Protein AF-A0A327H9L7-F1 (afdb_monomer)

Sequence (85 aa):
MDEKTSFTSEIGRILRESRDVNNNQIDNKLRLAVALAVKLHISRNIDDKADIGRMLGPA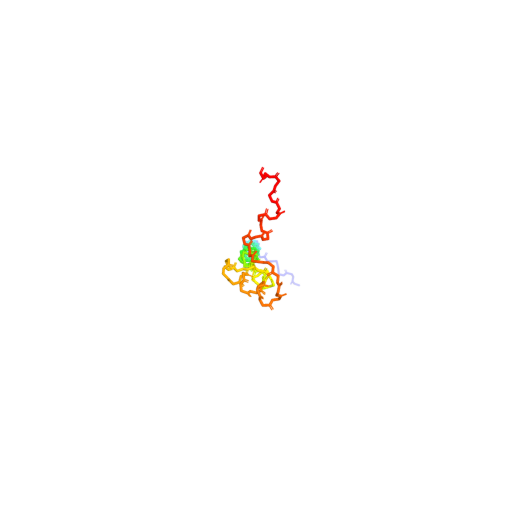FSQDHRRMRFGTNNLIQARNSRSTWR

Mean predicted aligned error: 14.49 Å

Radius of gyration: 34.05 Å; Cα contacts (8 Å, |Δi|>4): 15; chains: 1; bounding box: 55×19×101 Å

pLDDT: mean 83.19, std 10.76, range [43.94, 95.38]

Solvent-accessible surface area (backbone atoms only — not comparable to full-atom values): 5108 Å² total; per-residue (Å²): 135,84,79,77,73,50,72,69,55,52,51,55,49,53,56,49,51,54,48,52,55,51,51,52,54,51,53,51,51,51,51,52,52,51,53,50,52,52,50,55,56,58,66,69,65,63,77,44,70,69,56,63,71,64,53,71,70,56,72,66,61,42,26,53,53,28,50,76,71,75,41,70,46,62,65,60,60,53,54,73,68,51,87,77,126

Secondary structure (DSSP, 8-state):
------HHHHHHHHHHHHHHHHHHHHHHHHHHHHHHHHHHHHHH----HHHHHH----HHHHHHHHHHTTPPPHHHHHHTT-S--

Structure (mmCIF, N/CA/C/O backbone):
data_AF-A0A327H9L7-F1
#
_entry.id   AF-A0A327H9L7-F1
#
loop_
_atom_site.group_PDB
_atom_site.id
_atom_site.type_symbol
_atom_site.label_atom_id
_atom_site.label_alt_id
_atom_site.label_comp_id
_atom_site.label_asym_id
_atom_site.label_entity_id
_atom_site.label_seq_id
_atom_site.pdbx_PDB_ins_code
_atom_site.Cartn_x
_atom_site.Cartn_y
_atom_site.Cartn_z
_atom_site.occupancy
_atom_site.B_iso_or_equiv
_atom_site.auth_seq_id
_atom_site.auth_comp_id
_atom_site.auth_asym_id
_atom_site.auth_atom_id
_atom_site.pdbx_PDB_model_num
ATOM 1 N N . MET A 1 1 ? -26.402 -15.030 60.034 1.00 43.94 1 MET A N 1
ATOM 2 C CA . MET A 1 1 ? -26.641 -13.613 60.368 1.00 43.94 1 MET A CA 1
ATOM 3 C C . MET A 1 1 ? -26.481 -12.866 59.066 1.00 43.94 1 MET A C 1
ATOM 5 O O . MET A 1 1 ? -25.356 -12.585 58.682 1.00 43.94 1 MET A O 1
ATOM 9 N N . ASP A 1 2 ? -27.576 -12.684 58.335 1.00 53.66 2 ASP A N 1
ATOM 10 C CA . ASP A 1 2 ? -27.529 -12.061 57.015 1.00 53.66 2 ASP A CA 1
ATOM 11 C C . ASP A 1 2 ? -27.521 -10.549 57.210 1.00 53.66 2 ASP A C 1
ATOM 13 O O . ASP A 1 2 ? -28.513 -9.953 57.639 1.00 53.66 2 ASP A O 1
ATOM 17 N N . GLU A 1 3 ? -26.368 -9.933 56.963 1.00 64.25 3 GLU A N 1
ATOM 18 C CA . GLU A 1 3 ? -26.232 -8.484 56.941 1.00 64.25 3 GLU A CA 1
ATOM 19 C C . GLU A 1 3 ? -27.078 -7.948 55.785 1.00 64.25 3 GLU A C 1
ATOM 21 O O . GLU A 1 3 ? -26.678 -7.977 54.622 1.00 64.25 3 GLU A O 1
ATOM 26 N N . LYS A 1 4 ? -28.293 -7.487 56.096 1.00 66.00 4 LYS A N 1
ATOM 27 C CA . LYS A 1 4 ? -29.119 -6.751 55.140 1.00 66.00 4 LYS A CA 1
ATOM 28 C C . LYS A 1 4 ? -28.378 -5.465 54.796 1.00 66.00 4 LYS A C 1
ATOM 30 O O . LYS A 1 4 ? -28.382 -4.509 55.572 1.00 66.00 4 LYS A O 1
ATOM 35 N N . THR A 1 5 ? -27.709 -5.454 53.649 1.00 71.62 5 THR A N 1
ATOM 36 C CA . THR A 1 5 ? -27.069 -4.261 53.106 1.00 71.62 5 THR A CA 1
ATOM 37 C C . THR A 1 5 ? -28.119 -3.163 52.976 1.00 71.62 5 THR A C 1
ATOM 39 O O . THR A 1 5 ? -29.178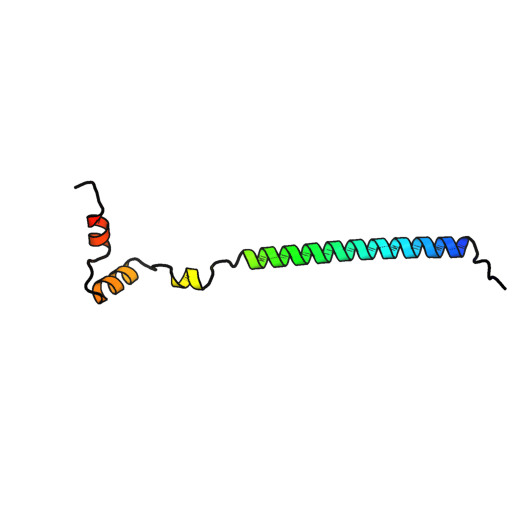 -3.380 52.394 1.00 71.62 5 THR A O 1
ATOM 42 N N . SER A 1 6 ? -27.854 -1.987 53.554 1.00 83.62 6 SER A N 1
ATOM 43 C CA . SER A 1 6 ? -28.755 -0.835 53.441 1.00 83.62 6 SER A CA 1
ATOM 44 C C . SER A 1 6 ? -29.062 -0.545 51.969 1.00 83.62 6 SER A C 1
ATOM 46 O O . SER A 1 6 ? -28.151 -0.565 51.141 1.00 83.62 6 SER A O 1
ATOM 48 N N . PHE A 1 7 ? -30.311 -0.195 51.654 1.00 82.50 7 PHE A N 1
ATOM 49 C CA . PHE A 1 7 ? -30.754 0.206 50.311 1.00 82.50 7 PHE A CA 1
ATOM 50 C C . PHE A 1 7 ? -29.829 1.258 49.671 1.00 82.50 7 PHE A C 1
ATOM 52 O O . PHE A 1 7 ? -29.52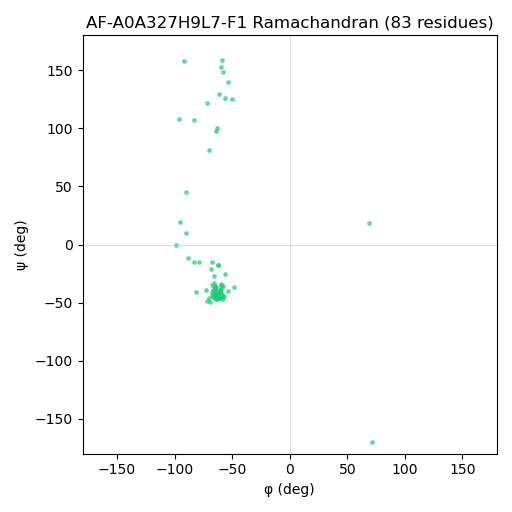7 1.213 48.481 1.00 82.50 7 PHE A O 1
ATOM 59 N N . THR A 1 8 ? -29.297 2.176 50.482 1.00 85.62 8 THR A N 1
ATOM 60 C CA . THR A 1 8 ? -28.333 3.193 50.039 1.00 85.62 8 THR A CA 1
ATOM 61 C C . THR A 1 8 ? -26.977 2.609 49.628 1.00 85.62 8 THR A C 1
ATOM 63 O O . THR A 1 8 ? -26.358 3.101 48.685 1.00 85.62 8 THR A O 1
ATOM 66 N N . SER A 1 9 ? -26.526 1.546 50.298 1.00 85.69 9 SER A N 1
ATOM 67 C CA . SER A 1 9 ? -25.304 0.808 49.953 1.00 85.69 9 SER A CA 1
ATOM 68 C C . SER A 1 9 ? -25.468 0.070 48.624 1.00 85.69 9 SER A C 1
ATOM 70 O O . SER A 1 9 ? -24.581 0.098 47.770 1.00 85.69 9 SER A O 1
ATOM 72 N N . GLU A 1 10 ? -26.642 -0.521 48.409 1.00 85.50 10 GLU A N 1
ATOM 73 C CA . GLU A 1 10 ? -26.956 -1.266 47.192 1.00 85.50 10 GLU A CA 1
ATOM 74 C C . GLU A 1 10 ? -27.043 -0.353 45.963 1.00 85.50 10 GLU A C 1
ATOM 76 O O . GLU A 1 10 ? -26.411 -0.631 44.944 1.00 85.50 10 GLU A O 1
ATOM 81 N N . ILE A 1 11 ? -27.687 0.814 46.089 1.00 87.56 11 ILE A N 1
ATOM 82 C CA . ILE A 1 11 ? -27.654 1.851 45.044 1.00 87.56 11 ILE A CA 1
ATOM 83 C C . ILE A 1 11 ? -26.215 2.293 44.757 1.00 87.56 11 ILE A C 1
ATOM 85 O O . ILE A 1 11 ? -25.815 2.392 43.595 1.00 87.56 11 ILE A O 1
ATOM 89 N N . GLY A 1 12 ? -25.411 2.529 45.797 1.00 88.81 12 GLY A N 1
ATOM 90 C CA . GLY A 1 12 ? -24.010 2.916 45.638 1.00 88.81 12 GLY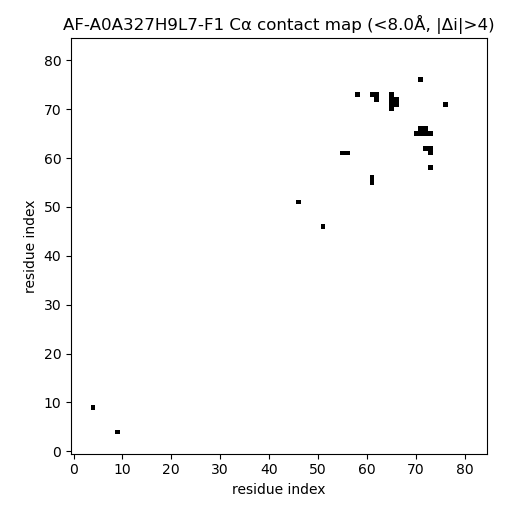 A CA 1
ATOM 91 C C . GLY A 1 12 ? -23.181 1.875 44.877 1.00 88.81 12 GLY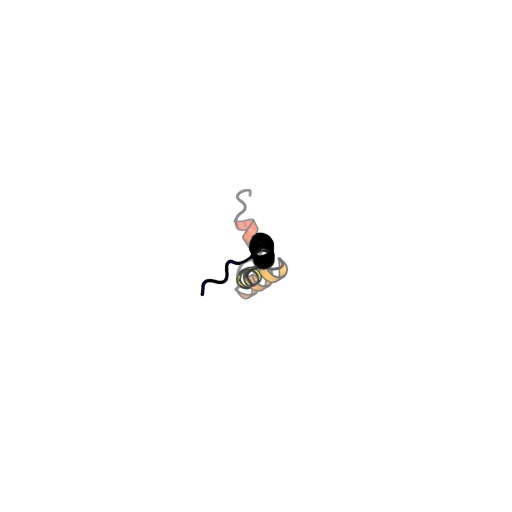 A C 1
ATOM 92 O O . GLY A 1 12 ? -22.309 2.243 44.085 1.00 88.81 12 GLY A O 1
ATOM 93 N N . ARG A 1 13 ? -23.468 0.584 45.077 1.00 88.81 13 ARG A N 1
ATOM 94 C CA . ARG A 1 13 ? -22.836 -0.521 44.346 1.00 88.81 13 ARG A CA 1
ATOM 95 C C . ARG A 1 13 ? -23.263 -0.542 42.879 1.00 88.81 13 ARG A C 1
ATOM 97 O O . ARG A 1 13 ? -22.393 -0.548 42.012 1.00 88.81 13 ARG A O 1
ATOM 104 N N . ILE A 1 14 ? -24.567 -0.472 42.608 1.00 88.00 14 ILE A N 1
ATOM 105 C CA . ILE A 1 14 ? -25.129 -0.499 41.247 1.00 88.00 14 ILE A CA 1
ATOM 106 C C . ILE A 1 14 ? -24.585 0.657 40.399 1.00 88.00 14 ILE A C 1
ATOM 108 O O . ILE A 1 14 ? -24.183 0.463 39.251 1.00 88.00 14 ILE A O 1
ATOM 112 N N . LEU A 1 15 ? -24.527 1.868 40.962 1.00 88.44 15 LEU A N 1
ATOM 113 C CA . LEU A 1 15 ? -24.005 3.038 40.252 1.00 88.44 15 LEU A CA 1
ATOM 114 C C . LEU A 1 15 ? -22.515 2.893 39.911 1.00 88.44 15 LEU A C 1
ATOM 116 O O . LEU A 1 15 ? -22.085 3.327 38.842 1.00 88.44 15 LEU A O 1
ATOM 120 N N . ARG A 1 16 ? -21.726 2.276 40.799 1.00 88.25 16 ARG A N 1
ATOM 121 C CA . ARG A 1 16 ? -20.295 2.033 40.572 1.00 88.25 16 ARG A CA 1
ATOM 122 C C . ARG A 1 16 ? -20.078 0.974 39.492 1.00 88.25 16 ARG A C 1
ATOM 124 O O . ARG A 1 16 ? -19.337 1.222 38.551 1.00 88.25 16 ARG A O 1
ATOM 131 N N . GLU A 1 17 ? -20.813 -0.131 39.561 1.00 88.38 17 GLU A N 1
ATOM 132 C CA . GLU A 1 17 ? -20.759 -1.207 38.567 1.00 88.38 17 GLU A CA 1
ATOM 133 C C . GLU A 1 17 ? -21.175 -0.725 37.168 1.00 88.38 17 GLU A C 1
ATOM 135 O O . GLU A 1 17 ? -20.476 -0.974 36.188 1.00 88.38 17 GLU A O 1
ATOM 140 N N . SER A 1 18 ? -22.250 0.064 37.066 1.00 85.50 18 SER A N 1
ATOM 141 C CA . SER A 1 18 ? -22.670 0.686 35.801 1.00 85.50 18 SER A CA 1
ATOM 142 C C . SER A 1 18 ? -21.601 1.626 35.226 1.00 85.50 18 SER A C 1
ATOM 144 O O . SER A 1 18 ? -21.355 1.646 34.014 1.00 85.50 18 SER A O 1
ATOM 146 N N . ARG A 1 19 ? -20.910 2.389 36.083 1.00 86.00 19 ARG A N 1
ATOM 147 C CA . ARG A 1 19 ? -19.792 3.247 35.666 1.00 86.00 19 ARG A CA 1
ATOM 148 C C . ARG A 1 19 ? -18.625 2.424 35.118 1.00 86.00 19 ARG A C 1
ATOM 150 O O . ARG A 1 19 ? -18.094 2.769 34.064 1.00 86.00 19 ARG A O 1
ATOM 157 N N . ASP A 1 20 ? -18.261 1.340 35.792 1.00 80.19 20 ASP A N 1
ATOM 158 C CA . ASP A 1 20 ? -17.146 0.478 35.392 1.00 80.19 20 ASP A CA 1
ATOM 159 C C . ASP A 1 20 ? -17.439 -0.247 34.068 1.00 80.19 20 ASP A C 1
ATOM 161 O O . ASP A 1 20 ? -16.579 -0.309 33.186 1.00 80.19 20 ASP A O 1
ATOM 165 N N . VAL A 1 21 ? -18.681 -0.702 33.862 1.00 83.38 21 VAL A N 1
ATOM 166 C CA . VAL A 1 21 ? -19.135 -1.266 32.579 1.00 83.38 21 VAL A CA 1
ATOM 167 C C . VAL A 1 21 ? -18.994 -0.244 31.446 1.00 83.38 21 VAL A C 1
ATOM 169 O O . VAL A 1 21 ? -18.470 -0.578 30.383 1.00 83.38 21 VAL A O 1
ATOM 172 N N . ASN A 1 22 ? -19.407 1.008 31.663 1.00 84.19 22 ASN A N 1
ATOM 173 C CA . ASN A 1 22 ? -19.282 2.063 30.655 1.00 84.19 22 ASN A CA 1
ATOM 174 C C . ASN A 1 22 ? -17.820 2.390 30.325 1.00 84.19 22 ASN A C 1
ATOM 176 O O . ASN A 1 22 ? -17.475 2.507 29.148 1.00 84.19 22 ASN A O 1
ATOM 180 N N . ASN A 1 23 ? -16.952 2.477 31.335 1.00 85.75 23 ASN A N 1
ATOM 181 C CA . ASN A 1 23 ? -15.521 2.710 31.130 1.00 85.75 23 ASN A CA 1
ATOM 182 C C . ASN A 1 23 ? -14.887 1.591 30.290 1.00 85.75 23 ASN A C 1
ATOM 184 O O . ASN A 1 23 ? -14.234 1.872 29.288 1.00 85.75 23 ASN A O 1
ATOM 188 N N . ASN A 1 24 ? -15.183 0.326 30.605 1.00 85.69 24 ASN A N 1
ATOM 189 C CA . ASN A 1 24 ? -14.691 -0.818 29.832 1.00 85.69 24 ASN A CA 1
ATOM 190 C C . ASN A 1 24 ? -15.155 -0.779 28.363 1.00 85.69 24 ASN A C 1
ATOM 192 O O . ASN A 1 24 ? -14.398 -1.114 27.451 1.00 85.69 24 ASN A O 1
ATOM 196 N N . GLN A 1 25 ? -16.396 -0.352 28.104 1.00 84.88 25 GLN A N 1
ATOM 197 C CA . GLN A 1 25 ? -16.910 -0.184 26.740 1.00 84.88 25 GLN A CA 1
ATOM 198 C C . GLN A 1 25 ? -16.184 0.938 25.981 1.00 84.88 25 GLN A C 1
ATOM 200 O O . GLN A 1 25 ? -15.900 0.783 24.790 1.00 84.88 25 GLN A O 1
ATOM 205 N N . ILE A 1 26 ? -15.863 2.050 26.649 1.00 85.56 26 ILE A N 1
ATOM 206 C CA . ILE A 1 26 ? -15.080 3.152 26.069 1.00 85.56 26 ILE A CA 1
ATOM 207 C C . ILE A 1 26 ? -13.663 2.671 25.731 1.00 85.56 26 ILE A C 1
ATOM 209 O O . ILE A 1 26 ? -13.210 2.864 24.601 1.00 85.56 26 ILE A O 1
ATOM 213 N N . ASP A 1 27 ? -13.006 1.962 26.649 1.00 91.94 27 ASP A N 1
ATOM 214 C CA . ASP A 1 27 ? -11.656 1.427 26.447 1.00 91.94 27 ASP A CA 1
ATOM 215 C C . ASP A 1 27 ? -11.597 0.436 25.279 1.00 91.94 27 ASP A C 1
ATOM 217 O O . ASP A 1 27 ? -10.684 0.490 24.451 1.00 91.94 27 ASP A O 1
ATOM 221 N N . ASN A 1 28 ? -12.602 -0.433 25.147 1.00 91.56 28 ASN A N 1
ATOM 222 C CA . ASN A 1 28 ? -12.700 -1.373 24.029 1.00 91.56 28 ASN A CA 1
ATOM 223 C C . ASN A 1 28 ? -12.874 -0.657 22.682 1.00 91.56 28 ASN A C 1
ATOM 225 O O . ASN A 1 28 ? -12.234 -1.034 21.696 1.00 91.56 28 ASN A O 1
ATOM 229 N N . LYS A 1 29 ? -13.693 0.402 22.632 1.00 92.38 29 LYS A N 1
ATOM 230 C CA . LYS A 1 29 ? -13.867 1.223 21.423 1.00 92.38 29 LYS A CA 1
ATOM 231 C C . LYS A 1 29 ? -12.574 1.935 21.035 1.00 92.38 29 LYS A C 1
ATOM 233 O O . LYS A 1 29 ? -12.216 1.932 19.858 1.00 92.38 29 LYS A O 1
ATOM 238 N N . LEU A 1 30 ? -11.853 2.496 22.007 1.00 94.69 30 LEU A N 1
ATOM 239 C CA . LEU A 1 30 ? -10.563 3.147 21.773 1.00 94.69 30 LEU A CA 1
ATOM 240 C C . LEU A 1 30 ? -9.517 2.152 21.261 1.00 94.69 30 LEU A C 1
ATOM 242 O O . LEU A 1 30 ? -8.857 2.422 20.260 1.00 94.69 30 LEU A O 1
ATOM 246 N N . ARG A 1 31 ? -9.413 0.968 21.876 1.00 92.19 31 ARG A N 1
ATOM 247 C CA . ARG A 1 31 ? -8.508 -0.103 21.421 1.00 92.19 31 ARG A CA 1
ATOM 248 C C . ARG A 1 31 ? -8.814 -0.546 19.991 1.00 92.19 31 ARG A C 1
ATOM 250 O O . ARG A 1 31 ? -7.890 -0.686 19.193 1.00 92.19 31 ARG A O 1
ATOM 257 N N . LEU A 1 32 ? -10.093 -0.717 19.647 1.00 94.06 32 LEU A N 1
ATOM 258 C CA . LEU A 1 32 ? -10.509 -1.057 18.285 1.00 94.06 32 LEU A CA 1
ATOM 259 C C . LEU A 1 32 ? -10.151 0.055 17.288 1.00 94.06 32 LEU A C 1
ATOM 261 O O . LEU A 1 32 ? -9.612 -0.235 16.221 1.00 94.06 32 LEU A O 1
ATOM 265 N N . ALA A 1 33 ? -10.408 1.318 17.636 1.00 94.38 33 ALA A N 1
ATOM 266 C CA . ALA A 1 33 ? -10.062 2.461 16.794 1.00 94.38 33 ALA A CA 1
ATOM 267 C C . ALA A 1 33 ? -8.548 2.543 16.536 1.00 94.38 33 ALA A C 1
ATOM 269 O O . ALA A 1 33 ? -8.129 2.719 15.392 1.00 94.38 33 ALA A O 1
ATOM 270 N N . VAL A 1 34 ? -7.725 2.339 17.571 1.00 95.38 34 VAL A N 1
ATOM 271 C CA . VAL A 1 34 ? -6.260 2.294 17.448 1.00 95.38 34 VAL A CA 1
ATOM 272 C C . VAL A 1 34 ? -5.819 1.132 16.558 1.00 95.38 34 VAL A C 1
ATOM 274 O O . VAL A 1 34 ? -5.026 1.338 15.642 1.00 95.38 34 VAL A O 1
ATOM 277 N N . ALA A 1 35 ? -6.362 -0.072 16.759 1.00 92.88 35 ALA A N 1
ATOM 278 C CA . ALA A 1 35 ? -6.034 -1.234 15.932 1.00 92.88 35 ALA A CA 1
ATOM 279 C C . ALA A 1 35 ? -6.372 -1.005 14.446 1.00 92.88 35 ALA A C 1
ATOM 281 O O . ALA A 1 35 ? -5.5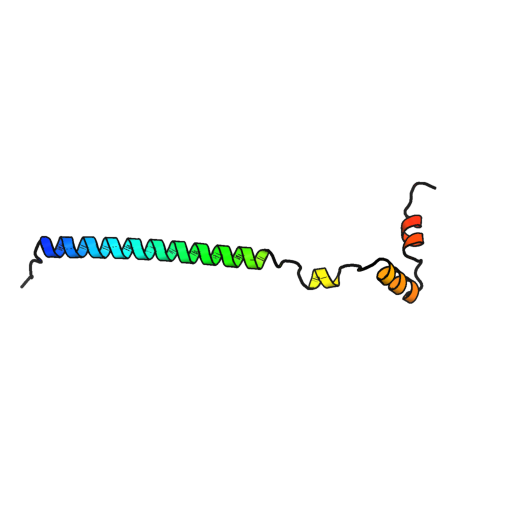77 -1.342 13.567 1.00 92.88 35 ALA A O 1
ATOM 282 N N . LEU A 1 36 ? -7.521 -0.385 14.155 1.00 93.62 36 LEU A N 1
ATOM 283 C CA . LEU A 1 36 ? -7.914 -0.021 12.792 1.00 93.62 36 LEU A CA 1
ATOM 284 C C . LEU A 1 36 ? -7.001 1.054 12.193 1.00 93.62 36 LEU A C 1
ATOM 286 O O . LEU A 1 36 ? -6.589 0.918 11.043 1.00 93.62 36 LEU A O 1
ATOM 290 N N . ALA A 1 37 ? -6.644 2.087 12.959 1.00 91.19 37 ALA A N 1
ATOM 291 C CA . ALA A 1 37 ? -5.727 3.131 12.510 1.00 91.19 37 ALA A CA 1
ATOM 292 C C . ALA A 1 37 ? -4.339 2.563 12.169 1.00 91.19 37 ALA A C 1
ATOM 294 O O . ALA A 1 37 ? -3.794 2.861 11.106 1.00 91.19 37 ALA A O 1
ATOM 295 N N . VAL A 1 38 ? -3.803 1.683 13.022 1.00 90.25 38 VAL A N 1
ATOM 296 C CA . VAL A 1 38 ? -2.534 0.979 12.783 1.00 90.25 38 VAL A CA 1
ATOM 297 C C . VAL A 1 38 ? -2.624 0.108 11.531 1.00 90.25 38 VAL A C 1
ATOM 299 O O . VAL A 1 38 ? -1.750 0.185 10.669 1.00 90.25 38 VAL A O 1
ATOM 302 N N . LYS A 1 39 ? -3.704 -0.667 11.374 1.00 88.38 39 LYS A N 1
ATOM 303 C CA . LYS A 1 39 ? -3.925 -1.495 10.180 1.00 88.38 39 LYS A CA 1
ATOM 304 C C . LYS A 1 39 ? -3.944 -0.653 8.901 1.00 88.38 39 LYS A C 1
ATOM 306 O O . LYS A 1 39 ? -3.278 -1.014 7.935 1.00 88.38 39 LYS A O 1
ATOM 311 N N . LEU A 1 40 ? -4.671 0.466 8.903 1.00 87.00 40 LEU A N 1
ATOM 312 C CA . LEU A 1 40 ? -4.758 1.385 7.763 1.00 87.00 40 LEU A CA 1
ATOM 313 C C . LEU A 1 40 ? -3.414 2.048 7.441 1.00 87.00 40 LEU A C 1
ATOM 315 O O . LEU A 1 40 ? -3.089 2.262 6.272 1.00 87.00 40 LEU A O 1
ATOM 319 N N . HIS A 1 41 ? -2.630 2.377 8.467 1.00 82.06 41 HIS A N 1
ATOM 320 C CA . HIS A 1 41 ? -1.298 2.943 8.291 1.00 82.06 41 HIS A CA 1
ATOM 321 C C . HIS A 1 41 ? -0.341 1.931 7.651 1.00 82.06 41 HIS A C 1
ATOM 323 O O . HIS A 1 41 ? 0.338 2.254 6.680 1.00 82.06 41 HIS A O 1
ATOM 329 N N . ILE A 1 42 ? -0.350 0.685 8.129 1.00 79.75 42 ILE A N 1
ATOM 330 C CA . ILE A 1 42 ? 0.469 -0.397 7.569 1.00 79.75 42 ILE A CA 1
ATOM 331 C C . ILE A 1 42 ? 0.038 -0.713 6.132 1.00 79.75 42 ILE A C 1
ATOM 333 O O . ILE A 1 42 ? 0.893 -0.855 5.263 1.00 79.75 42 ILE A O 1
ATOM 337 N N . SER A 1 43 ? -1.267 -0.741 5.841 1.00 72.44 43 SER A N 1
ATOM 338 C CA . SER A 1 43 ? -1.764 -1.023 4.487 1.00 72.44 43 SER A CA 1
ATOM 339 C C . SER A 1 43 ? -1.446 0.067 3.458 1.00 72.44 43 SER A C 1
ATOM 341 O O . SER A 1 43 ? -1.589 -0.170 2.267 1.00 72.44 43 SER A O 1
ATOM 343 N N . ARG A 1 44 ? -1.049 1.273 3.879 1.00 63.22 44 ARG A N 1
ATOM 344 C CA . ARG A 1 44 ? -0.613 2.329 2.948 1.00 63.22 44 ARG A CA 1
ATOM 345 C C . ARG A 1 44 ? 0.854 2.193 2.530 1.00 63.22 44 ARG A C 1
ATOM 347 O O . ARG A 1 44 ? 1.229 2.777 1.523 1.00 63.22 44 ARG A O 1
ATOM 354 N N . ASN A 1 45 ? 1.657 1.394 3.233 1.00 61.28 45 ASN A N 1
ATOM 355 C CA . ASN A 1 45 ? 3.059 1.119 2.892 1.00 61.28 45 ASN A CA 1
ATOM 356 C C . ASN A 1 45 ? 3.190 -0.108 1.967 1.00 61.28 45 ASN A C 1
ATOM 358 O O . ASN A 1 45 ? 4.008 -0.991 2.210 1.00 61.28 45 ASN A O 1
ATOM 362 N N . ILE A 1 46 ? 2.335 -0.181 0.944 1.00 57.19 46 ILE A N 1
ATOM 363 C CA . ILE A 1 46 ? 2.186 -1.327 0.030 1.00 57.19 46 ILE A CA 1
ATOM 364 C C . ILE A 1 46 ? 2.998 -1.183 -1.265 1.00 57.19 46 ILE A C 1
ATOM 366 O O . ILE A 1 46 ? 2.779 -1.921 -2.218 1.00 57.19 46 ILE A O 1
ATOM 370 N N . ASP A 1 47 ? 4.014 -0.319 -1.294 1.00 61.03 47 ASP A N 1
ATOM 371 C CA . ASP A 1 47 ? 5.122 -0.588 -2.212 1.00 61.03 47 ASP A CA 1
ATOM 372 C C . ASP A 1 47 ? 5.860 -1.812 -1.655 1.00 61.03 47 ASP A C 1
ATOM 374 O O . ASP A 1 47 ? 6.835 -1.703 -0.905 1.00 61.03 47 ASP A O 1
ATOM 378 N N . ASP A 1 48 ? 5.315 -2.996 -1.948 1.00 66.69 48 ASP A N 1
ATOM 379 C CA . ASP A 1 48 ? 5.933 -4.266 -1.629 1.00 66.69 48 ASP A CA 1
ATOM 380 C C . ASP A 1 48 ? 7.366 -4.173 -2.157 1.00 66.69 48 ASP A C 1
ATOM 382 O O . ASP A 1 48 ? 7.597 -3.794 -3.307 1.00 66.69 48 ASP A O 1
ATOM 386 N N . LYS A 1 49 ? 8.376 -4.418 -1.318 1.00 65.81 49 LYS A N 1
ATOM 387 C CA . LYS A 1 49 ? 9.780 -4.217 -1.733 1.00 65.81 49 LYS A CA 1
ATOM 388 C C . LYS A 1 49 ? 10.107 -5.032 -2.992 1.00 65.81 49 LYS A C 1
ATOM 390 O O . LYS A 1 49 ? 10.991 -4.661 -3.766 1.00 65.81 49 LYS A O 1
ATOM 395 N N . ALA A 1 50 ? 9.364 -6.121 -3.200 1.00 72.44 50 ALA A N 1
ATOM 396 C CA . ALA A 1 50 ? 9.360 -6.912 -4.419 1.00 72.44 50 ALA A CA 1
ATOM 397 C C . ALA A 1 50 ? 8.931 -6.115 -5.668 1.00 72.44 50 ALA A C 1
ATOM 399 O O . ALA A 1 50 ? 9.551 -6.273 -6.720 1.00 72.44 50 ALA A O 1
ATOM 400 N N . ASP A 1 51 ? 7.929 -5.245 -5.562 1.00 75.06 51 ASP A N 1
ATOM 401 C CA . ASP A 1 51 ? 7.419 -4.413 -6.655 1.00 75.06 51 ASP A CA 1
ATOM 402 C C . ASP A 1 51 ? 8.381 -3.278 -7.009 1.00 75.06 51 ASP A C 1
ATOM 404 O O . ASP A 1 51 ? 8.646 -3.048 -8.192 1.00 75.06 51 ASP A O 1
ATOM 408 N N . ILE A 1 52 ? 9.017 -2.655 -6.009 1.00 75.69 52 ILE A N 1
ATOM 409 C CA . ILE A 1 52 ? 10.069 -1.644 -6.230 1.00 75.69 52 ILE A CA 1
ATOM 410 C C . ILE A 1 52 ? 11.213 -2.236 -7.072 1.00 75.69 52 ILE A C 1
ATOM 412 O O . ILE A 1 52 ? 11.671 -1.618 -8.034 1.00 75.69 52 ILE A O 1
ATOM 416 N N . GLY A 1 53 ? 11.647 -3.464 -6.763 1.00 75.00 53 GLY A N 1
ATOM 417 C CA . GLY A 1 53 ? 12.699 -4.159 -7.516 1.00 75.00 53 GLY A CA 1
ATOM 418 C C . GLY A 1 53 ? 12.293 -4.574 -8.937 1.00 75.00 53 GLY A C 1
ATOM 419 O O . GLY A 1 53 ? 13.160 -4.781 -9.789 1.00 75.00 53 GLY A O 1
ATOM 420 N N . ARG A 1 54 ? 10.987 -4.677 -9.214 1.00 80.56 54 ARG A N 1
ATOM 421 C CA . ARG A 1 54 ? 10.435 -5.010 -10.539 1.00 80.56 54 ARG A CA 1
ATOM 422 C C . ARG A 1 54 ? 10.216 -3.787 -11.421 1.00 80.56 54 ARG A C 1
ATOM 424 O O . ARG A 1 54 ? 9.990 -3.944 -12.623 1.00 80.56 54 ARG A O 1
ATOM 431 N N . MET A 1 55 ? 10.307 -2.576 -10.871 1.00 84.75 55 MET A N 1
ATOM 432 C CA . MET A 1 55 ? 10.212 -1.367 -11.676 1.00 84.75 55 MET A CA 1
ATOM 433 C C . MET A 1 55 ? 11.344 -1.328 -12.709 1.00 84.75 55 MET A C 1
ATOM 435 O O . MET A 1 55 ? 12.528 -1.472 -12.403 1.00 84.75 55 MET A O 1
ATOM 439 N N . LEU A 1 56 ? 10.983 -1.095 -13.972 1.00 84.69 56 LEU A N 1
ATOM 440 C CA . LEU A 1 56 ? 11.941 -1.063 -15.080 1.00 84.69 56 LEU A CA 1
ATOM 441 C C . LEU A 1 56 ? 12.991 0.060 -14.945 1.00 84.69 56 LEU A C 1
ATOM 443 O O . LEU A 1 56 ? 14.038 -0.011 -15.591 1.00 84.69 56 LEU A O 1
ATOM 447 N N . GLY A 1 57 ? 12.745 1.065 -14.102 1.00 88.50 57 GLY A N 1
ATOM 448 C CA . GLY A 1 57 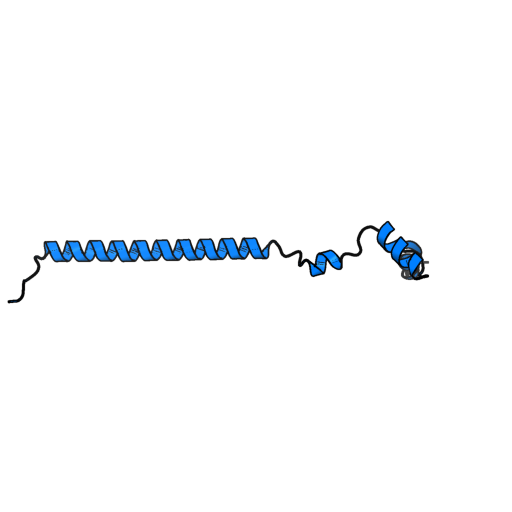? 13.630 2.209 -13.899 1.00 88.50 57 GLY A CA 1
ATOM 449 C C . GLY A 1 57 ? 13.652 3.171 -15.096 1.00 88.50 57 GLY A C 1
ATOM 450 O O . GLY A 1 57 ? 12.831 3.050 -16.010 1.00 88.50 57 GLY A O 1
ATOM 451 N N . PRO A 1 58 ? 14.580 4.141 -15.115 1.00 91.62 58 PRO A N 1
ATOM 452 C CA . PRO A 1 58 ? 14.687 5.131 -16.185 1.00 91.62 58 PRO A CA 1
ATOM 453 C C . PRO A 1 58 ? 14.934 4.508 -17.564 1.00 91.62 58 PRO A C 1
ATOM 455 O O . PRO A 1 58 ? 15.560 3.452 -17.683 1.00 91.62 58 PRO A O 1
ATOM 458 N N . ALA A 1 59 ? 14.501 5.200 -18.623 1.00 90.88 59 ALA A N 1
ATOM 459 C CA . ALA A 1 59 ? 14.654 4.741 -20.007 1.00 90.88 59 ALA A CA 1
ATOM 460 C C . ALA A 1 59 ? 16.114 4.393 -20.364 1.00 90.88 59 ALA A C 1
ATOM 462 O O . ALA A 1 59 ? 16.358 3.359 -20.980 1.00 90.88 59 ALA A O 1
ATOM 463 N N . PHE A 1 60 ? 17.083 5.191 -19.900 1.00 89.56 60 PHE A N 1
ATOM 464 C CA . PHE A 1 60 ? 18.515 4.933 -20.091 1.00 89.56 60 PHE A CA 1
ATOM 465 C C . PHE A 1 60 ? 18.979 3.620 -19.440 1.00 89.56 60 PHE A C 1
ATOM 467 O O . PHE A 1 60 ? 19.673 2.822 -20.064 1.00 89.56 60 PHE A O 1
ATOM 474 N N . SER A 1 61 ? 18.562 3.344 -18.200 1.00 90.50 61 SER A N 1
ATOM 475 C CA . SER A 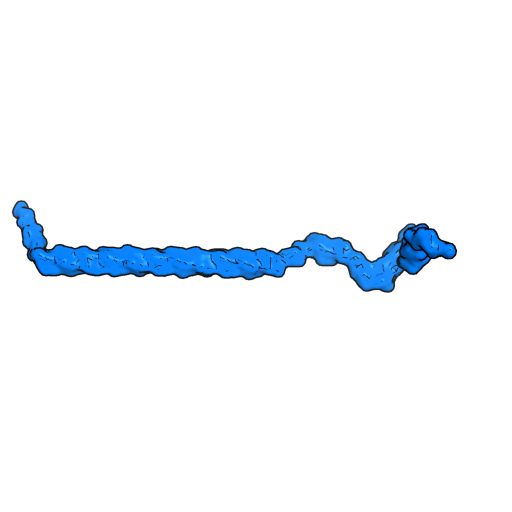1 61 ? 18.920 2.106 -17.494 1.00 90.50 61 SER A CA 1
ATOM 476 C C . SER A 1 61 ? 18.329 0.866 -18.170 1.00 90.50 61 SER A C 1
ATOM 478 O O . SER A 1 61 ? 18.963 -0.190 -18.209 1.00 90.50 61 SER A O 1
ATOM 480 N N . GLN A 1 62 ? 17.117 0.983 -18.718 1.00 92.25 62 GLN A N 1
ATOM 481 C CA . GLN A 1 62 ? 16.498 -0.078 -19.513 1.00 92.25 62 GLN A CA 1
ATOM 482 C C . GLN A 1 62 ? 17.273 -0.335 -20.806 1.00 92.25 62 GLN A C 1
ATOM 484 O O . GLN A 1 62 ? 17.541 -1.490 -21.135 1.00 92.25 62 GLN A O 1
ATOM 489 N N . ASP A 1 63 ? 17.640 0.733 -21.511 1.00 94.38 63 ASP A N 1
ATOM 490 C CA . ASP A 1 63 ? 18.375 0.664 -22.769 1.00 94.38 63 ASP A CA 1
ATOM 491 C C . ASP A 1 63 ? 19.769 0.052 -22.580 1.00 94.38 63 ASP A C 1
ATOM 493 O O . ASP A 1 63 ? 20.129 -0.903 -23.265 1.00 94.38 63 ASP A O 1
ATOM 497 N N . HIS A 1 64 ? 20.499 0.484 -21.548 1.00 92.38 64 HIS A N 1
ATOM 498 C CA . HIS A 1 64 ? 21.807 -0.074 -21.206 1.00 92.38 64 HIS A CA 1
ATOM 499 C C . HIS A 1 64 ? 21.731 -1.577 -20.884 1.00 92.38 64 HIS A C 1
ATOM 501 O O . HIS A 1 64 ? 22.553 -2.356 -21.372 1.00 92.38 64 HIS A O 1
ATOM 507 N N . ARG A 1 65 ? 20.723 -2.029 -20.118 1.00 91.31 65 ARG A N 1
ATOM 508 C CA . ARG A 1 65 ? 20.512 -3.472 -19.892 1.00 91.31 65 ARG A CA 1
ATOM 509 C C . ARG A 1 65 ? 20.276 -4.214 -21.205 1.00 91.31 65 ARG A C 1
ATOM 511 O O . ARG A 1 65 ? 20.875 -5.260 -21.417 1.00 91.31 65 ARG A O 1
ATOM 518 N N . ARG A 1 66 ? 19.447 -3.670 -22.096 1.00 91.44 66 ARG A N 1
ATOM 519 C CA . ARG A 1 66 ? 19.146 -4.287 -23.395 1.00 91.44 66 ARG A CA 1
ATOM 520 C C . ARG A 1 66 ? 20.370 -4.415 -24.290 1.00 91.44 66 ARG A C 1
ATOM 522 O O . ARG A 1 66 ? 20.592 -5.499 -24.830 1.00 91.44 66 ARG A O 1
ATOM 529 N N . MET A 1 67 ? 21.181 -3.364 -24.374 1.00 90.19 67 MET A N 1
ATOM 530 C CA . MET A 1 67 ? 22.428 -3.379 -25.139 1.00 90.19 67 MET A CA 1
ATOM 531 C C . MET A 1 67 ? 23.425 -4.403 -24.586 1.00 90.19 67 MET A C 1
ATOM 533 O O . MET A 1 67 ? 24.038 -5.129 -25.362 1.00 90.19 67 MET A O 1
ATOM 537 N N . ARG A 1 68 ? 23.537 -4.541 -23.254 1.00 91.06 68 ARG A N 1
ATOM 538 C CA . ARG A 1 68 ? 24.387 -5.572 -22.625 1.00 91.06 68 ARG A CA 1
ATOM 539 C C . ARG A 1 68 ? 24.000 -6.999 -23.008 1.00 91.06 68 ARG A C 1
ATOM 541 O O . ARG A 1 68 ? 24.875 -7.847 -23.123 1.00 91.06 68 ARG A O 1
ATOM 548 N N . PHE A 1 69 ? 22.711 -7.259 -23.207 1.00 91.19 69 PHE A N 1
ATOM 549 C CA . PHE A 1 69 ? 22.208 -8.567 -23.633 1.00 91.19 69 PHE A CA 1
ATOM 550 C C . PHE A 1 69 ? 22.128 -8.723 -25.162 1.00 91.19 69 PHE A C 1
ATOM 552 O O . PHE A 1 69 ? 21.541 -9.689 -25.639 1.00 91.19 69 PHE A O 1
ATOM 559 N N . GLY A 1 70 ? 22.684 -7.784 -25.940 1.00 91.19 70 GLY A N 1
ATOM 560 C CA . GLY A 1 70 ? 22.677 -7.845 -27.407 1.00 91.19 70 GLY A CA 1
ATOM 561 C C . GLY A 1 70 ? 21.292 -7.667 -28.036 1.00 91.19 70 GLY A C 1
ATOM 562 O O . GLY A 1 70 ? 21.079 -8.042 -29.185 1.00 91.19 70 GLY A O 1
ATOM 563 N N . THR A 1 71 ? 20.333 -7.118 -27.287 1.00 88.94 71 THR A N 1
ATOM 564 C CA . THR A 1 71 ? 18.979 -6.841 -27.786 1.00 88.94 71 THR A CA 1
ATOM 565 C C . THR A 1 71 ? 18.877 -5.425 -28.351 1.00 88.94 71 THR A C 1
ATOM 567 O O . THR A 1 71 ? 19.658 -4.542 -27.995 1.00 88.94 71 THR A O 1
ATOM 570 N N . ASN A 1 72 ? 17.889 -5.199 -29.222 1.00 88.94 72 ASN A N 1
ATOM 571 C CA . ASN A 1 72 ? 17.644 -3.885 -29.819 1.00 88.94 72 ASN A CA 1
ATOM 572 C C . ASN A 1 72 ? 17.395 -2.810 -28.750 1.00 88.94 72 ASN A C 1
ATOM 574 O O . ASN A 1 72 ? 16.797 -3.077 -27.699 1.00 88.94 72 ASN A O 1
ATOM 578 N N . ASN A 1 73 ? 17.800 -1.576 -29.063 1.00 89.00 73 ASN A N 1
ATOM 579 C CA . ASN A 1 73 ? 17.598 -0.433 -28.179 1.00 89.00 73 ASN A CA 1
ATOM 580 C C . ASN A 1 73 ? 16.099 -0.210 -27.869 1.00 89.00 73 ASN A C 1
ATOM 582 O O . ASN A 1 73 ? 15.194 -0.677 -28.575 1.00 89.00 73 ASN A O 1
ATOM 586 N N . LEU A 1 74 ? 15.813 0.492 -26.773 1.00 89.94 74 LEU A N 1
ATOM 587 C CA . LEU A 1 74 ? 14.461 0.680 -26.249 1.00 89.94 74 LEU A CA 1
ATOM 588 C C . LEU A 1 74 ? 13.520 1.328 -27.269 1.00 89.94 74 LEU A C 1
ATOM 590 O O . LEU A 1 74 ? 12.350 0.953 -27.328 1.00 89.94 74 LEU A O 1
ATOM 594 N N . ILE A 1 75 ? 14.021 2.253 -28.086 1.00 89.06 75 ILE A N 1
ATOM 595 C CA . ILE A 1 75 ? 13.231 2.962 -29.097 1.00 89.06 75 ILE A CA 1
ATOM 596 C C . ILE A 1 75 ? 12.869 2.030 -30.257 1.00 89.06 75 ILE A C 1
ATOM 598 O O . ILE A 1 75 ? 11.698 1.924 -30.613 1.00 89.06 75 ILE A O 1
ATOM 602 N N . GLN A 1 76 ? 13.832 1.293 -30.806 1.00 88.44 76 GLN A N 1
ATOM 603 C CA . GLN A 1 76 ? 13.621 0.364 -31.915 1.00 88.44 76 GLN A CA 1
ATOM 604 C C . GLN A 1 76 ? 12.700 -0.792 -31.512 1.00 88.44 76 GLN A C 1
ATOM 606 O O . GLN A 1 76 ? 11.827 -1.180 -32.286 1.00 88.44 76 GLN A O 1
ATOM 611 N N . ALA A 1 77 ? 12.824 -1.286 -30.277 1.00 87.50 77 ALA A N 1
ATOM 612 C CA . ALA A 1 77 ? 11.921 -2.292 -29.719 1.00 87.50 77 ALA A CA 1
ATOM 613 C C . ALA A 1 77 ? 10.476 -1.787 -29.533 1.00 87.50 77 ALA A C 1
ATOM 615 O O . ALA A 1 77 ? 9.540 -2.583 -29.534 1.00 87.50 77 ALA A O 1
ATOM 616 N N . ARG A 1 78 ? 10.273 -0.478 -29.340 1.00 88.00 78 ARG A N 1
ATOM 617 C CA . ARG A 1 78 ? 8.929 0.127 -29.290 1.00 88.00 78 ARG A CA 1
ATOM 618 C C . ARG A 1 78 ? 8.391 0.365 -30.693 1.00 88.00 78 ARG A C 1
ATOM 620 O O . ARG A 1 78 ? 7.227 0.079 -30.950 1.00 88.00 78 ARG A O 1
ATOM 627 N N . ASN A 1 79 ? 9.253 0.819 -31.598 1.00 88.62 79 ASN A N 1
ATOM 628 C CA . ASN A 1 79 ? 8.898 1.081 -32.986 1.00 88.62 79 ASN A CA 1
ATOM 629 C C . ASN A 1 79 ? 8.515 -0.199 -33.746 1.00 88.62 79 ASN A C 1
ATOM 631 O O . ASN A 1 79 ? 7.609 -0.176 -34.569 1.00 88.62 79 ASN A O 1
ATOM 635 N N . SER A 1 80 ? 9.128 -1.346 -33.427 1.00 83.31 80 SER A N 1
ATOM 636 C CA . SER A 1 80 ? 8.762 -2.639 -34.029 1.00 83.31 80 SER A CA 1
ATOM 637 C C . SER A 1 80 ? 7.322 -3.075 -33.739 1.00 83.31 80 SER A C 1
ATOM 639 O O . SER A 1 80 ? 6.801 -3.941 -34.436 1.00 83.31 80 SER A O 1
ATOM 641 N N . ARG A 1 81 ? 6.678 -2.485 -32.725 1.00 78.94 81 ARG A N 1
ATOM 642 C CA . ARG A 1 81 ? 5.283 -2.749 -32.348 1.00 78.94 81 ARG A CA 1
ATOM 643 C C . ARG A 1 81 ? 4.311 -1.700 -32.894 1.00 78.94 81 ARG A C 1
ATOM 645 O O . ARG A 1 81 ? 3.119 -1.809 -32.625 1.00 78.94 81 ARG A O 1
ATOM 652 N N . SER A 1 82 ? 4.798 -0.686 -33.612 1.00 79.62 82 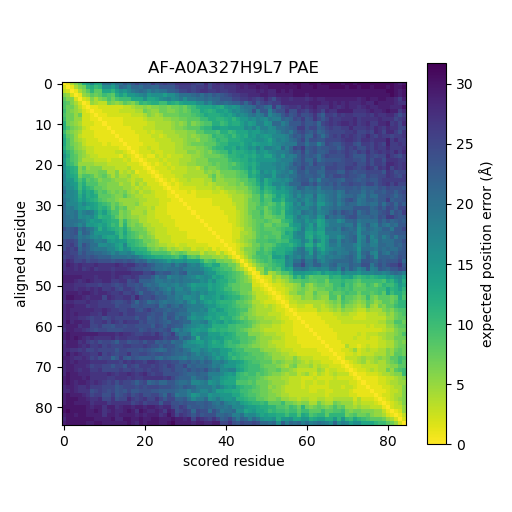SER A N 1
ATOM 653 C CA . SER A 1 82 ? 3.929 0.285 -34.275 1.00 79.62 82 SER A CA 1
ATOM 654 C C . SER A 1 82 ? 3.243 -0.377 -35.466 1.00 79.62 82 SER A C 1
ATOM 656 O O . SER A 1 82 ? 3.909 -0.879 -36.371 1.00 79.62 82 SER A O 1
ATOM 658 N N . THR A 1 83 ? 1.910 -0.377 -35.466 1.00 79.31 83 THR A N 1
ATOM 659 C CA . THR A 1 83 ? 1.090 -0.840 -36.597 1.00 79.31 83 THR A CA 1
ATOM 660 C C . THR A 1 83 ? 0.985 0.201 -37.705 1.00 79.31 83 THR A C 1
ATOM 662 O O . THR A 1 83 ? 0.585 -0.132 -38.814 1.00 79.31 83 THR A O 1
ATOM 665 N N . TRP A 1 84 ? 1.342 1.451 -37.409 1.00 68.31 84 TRP A N 1
ATOM 666 C CA . TRP A 1 84 ? 1.428 2.522 -38.390 1.00 68.31 84 TRP A CA 1
ATOM 667 C C . TRP A 1 84 ? 2.879 2.630 -38.847 1.00 68.31 84 TRP A C 1
ATOM 669 O O . TRP A 1 84 ? 3.758 3.029 -38.074 1.00 68.31 84 TRP A O 1
ATOM 679 N N . ARG A 1 85 ? 3.105 2.190 -40.082 1.00 57.34 85 ARG A N 1
ATOM 680 C CA . ARG A 1 85 ? 4.267 2.522 -40.899 1.00 57.34 85 ARG A CA 1
ATOM 681 C C . ARG A 1 85 ? 3.834 3.484 -41.986 1.00 57.34 85 ARG A C 1
ATOM 683 O O . ARG A 1 85 ? 2.692 3.313 -42.465 1.00 57.34 85 ARG A O 1
#

Foldseek 3Di:
DDPPDPPVNVVVVVVVVVVVVVVVVVVVVVVVVVVVVVVVVVVVPPPPVVVVVVPCDDLVSVQVVCVVVVHDGPVVVVVVPDPPD